Protein AF-A0A1X0D0Y8-F1 (afdb_monomer_lite)

pLDDT: mean 83.6, std 15.51, range [40.22, 95.69]

Structure (mmCIF, N/CA/C/O backbone):
data_AF-A0A1X0D0Y8-F1
#
_entry.id   AF-A0A1X0D0Y8-F1
#
loop_
_atom_site.group_PDB
_atom_site.id
_atom_site.type_symbol
_atom_site.label_atom_id
_atom_site.label_alt_id
_atom_sit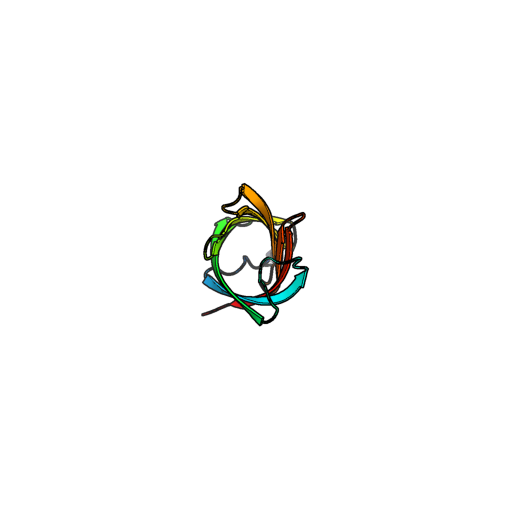e.label_comp_id
_atom_site.label_asym_id
_atom_site.label_entity_id
_atom_site.label_seq_id
_atom_site.pdbx_PDB_ins_code
_atom_site.Cartn_x
_atom_site.Cartn_y
_atom_site.Cartn_z
_atom_site.occupancy
_atom_site.B_iso_or_equiv
_atom_site.auth_seq_id
_atom_site.auth_comp_id
_atom_site.auth_asym_id
_atom_site.auth_atom_id
_atom_site.pdbx_PDB_model_num
ATOM 1 N N . MET A 1 1 ? -49.782 9.823 15.869 1.00 48.25 1 MET A N 1
ATOM 2 C CA . MET A 1 1 ? -48.860 8.678 15.720 1.00 48.25 1 MET A CA 1
ATOM 3 C C . MET A 1 1 ? -48.454 8.599 14.261 1.00 48.25 1 MET A C 1
ATOM 5 O O . MET A 1 1 ? -49.356 8.616 13.436 1.00 48.25 1 MET A O 1
ATOM 9 N N . SER A 1 2 ? -47.145 8.623 13.983 1.00 47.97 2 SER A N 1
ATOM 10 C CA . SER A 1 2 ? -46.434 7.867 12.931 1.00 47.97 2 SER A CA 1
ATOM 11 C C . SER A 1 2 ? -45.132 8.582 12.563 1.00 47.97 2 SER A C 1
ATOM 13 O O . SER A 1 2 ? -45.130 9.728 12.126 1.00 47.97 2 SER A O 1
ATOM 15 N N . VAL A 1 3 ? -44.030 7.886 12.833 1.00 56.84 3 VAL A N 1
ATOM 16 C CA . VAL A 1 3 ? -42.632 8.290 12.658 1.00 56.84 3 VAL A CA 1
ATOM 17 C C . VAL A 1 3 ? -42.160 7.789 11.294 1.00 56.84 3 VAL A C 1
ATOM 19 O O . VAL A 1 3 ? -42.438 6.645 10.946 1.00 56.84 3 VAL A O 1
ATOM 22 N N . ALA A 1 4 ? -41.400 8.598 10.558 1.00 47.00 4 ALA A N 1
ATOM 23 C CA . ALA A 1 4 ? -40.540 8.121 9.478 1.00 47.00 4 ALA A CA 1
ATOM 24 C C . ALA A 1 4 ? -39.115 8.604 9.766 1.00 47.00 4 ALA A C 1
ATOM 26 O O . ALA A 1 4 ? -38.672 9.642 9.283 1.00 47.00 4 ALA A O 1
ATOM 27 N N . ALA A 1 5 ? -38.419 7.871 10.635 1.00 51.59 5 ALA A N 1
ATOM 28 C CA . ALA A 1 5 ? -36.981 7.998 10.785 1.00 51.59 5 ALA A CA 1
ATOM 29 C C . ALA A 1 5 ? -36.363 7.354 9.543 1.00 51.59 5 ALA A C 1
ATOM 31 O O . ALA A 1 5 ? -36.329 6.131 9.419 1.00 51.59 5 ALA A O 1
ATOM 32 N N . ILE A 1 6 ? -35.940 8.183 8.591 1.00 51.75 6 ILE A N 1
ATOM 33 C CA . ILE A 1 6 ? -35.146 7.737 7.450 1.00 51.75 6 ILE A CA 1
ATOM 34 C C . ILE A 1 6 ? -33.761 7.437 8.018 1.00 51.75 6 ILE A C 1
ATOM 36 O O . ILE A 1 6 ? -32.896 8.306 8.109 1.00 51.75 6 ILE 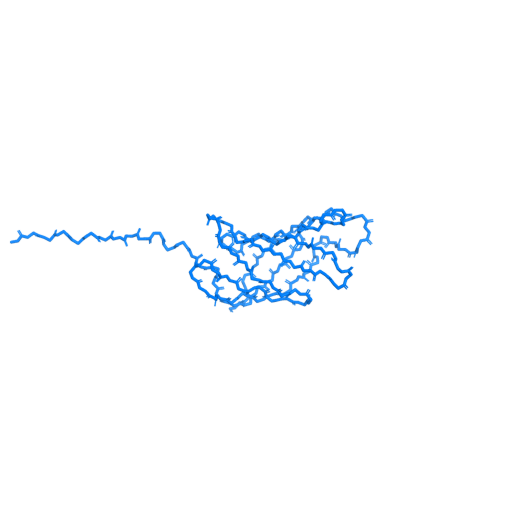A O 1
ATOM 40 N N . GLY A 1 7 ? -33.596 6.211 8.509 1.00 41.84 7 GLY A N 1
ATOM 41 C CA . GLY A 1 7 ? -32.296 5.664 8.836 1.00 41.84 7 GLY A CA 1
ATOM 42 C C . GLY A 1 7 ? -31.503 5.573 7.545 1.00 41.84 7 GLY A C 1
ATOM 43 O O . GLY A 1 7 ? -31.639 4.606 6.799 1.00 41.84 7 GLY A O 1
ATOM 44 N N . PHE A 1 8 ? -30.675 6.579 7.274 1.00 45.09 8 PHE A N 1
ATOM 45 C CA . PHE A 1 8 ? -29.525 6.392 6.411 1.00 45.09 8 PHE A CA 1
ATOM 46 C C . PHE A 1 8 ? -28.617 5.401 7.136 1.00 45.09 8 PHE A C 1
ATOM 48 O O . PHE A 1 8 ? -27.745 5.778 7.914 1.00 45.09 8 PHE A O 1
ATOM 55 N N . ALA A 1 9 ? -28.832 4.111 6.881 1.00 47.12 9 ALA A N 1
ATOM 56 C CA . ALA A 1 9 ? -27.747 3.153 6.889 1.00 47.12 9 ALA A CA 1
ATOM 57 C C . ALA A 1 9 ? -26.815 3.576 5.748 1.00 47.12 9 ALA A C 1
ATOM 59 O O . ALA A 1 9 ? -26.827 2.997 4.665 1.00 47.12 9 ALA A O 1
ATOM 60 N N . GLY A 1 10 ? -26.062 4.660 5.967 1.00 43.53 10 GLY A N 1
ATOM 61 C CA . GLY A 1 10 ? -24.833 4.863 5.236 1.00 43.53 10 GLY A CA 1
ATOM 62 C C . GLY A 1 10 ? -24.074 3.574 5.458 1.00 43.53 10 GLY A C 1
ATOM 63 O O . GLY A 1 10 ? -23.806 3.210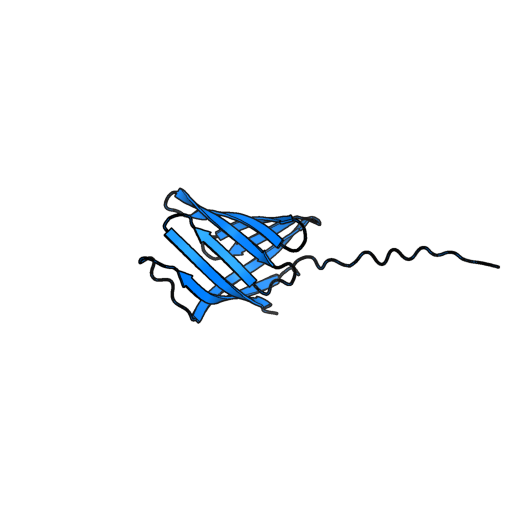 6.604 1.00 43.53 10 GLY A O 1
ATOM 64 N N . THR A 1 11 ? -23.848 2.823 4.386 1.00 40.22 11 THR A N 1
ATOM 65 C CA . THR A 1 11 ? -22.819 1.797 4.375 1.00 40.22 11 THR A CA 1
ATOM 66 C C . THR A 1 11 ? -21.626 2.456 5.040 1.00 40.22 11 THR A C 1
ATOM 68 O O . THR A 1 11 ? -21.101 3.430 4.503 1.00 40.22 11 THR A O 1
ATOM 71 N N . ALA A 1 12 ? -21.293 2.045 6.263 1.00 46.47 12 ALA A N 1
ATOM 72 C CA . ALA A 1 12 ? -20.063 2.461 6.900 1.00 46.47 12 ALA A CA 1
ATOM 73 C C . ALA A 1 12 ? -18.995 1.801 6.042 1.00 46.47 12 ALA A C 1
ATOM 75 O O . ALA A 1 12 ? -18.636 0.644 6.259 1.00 46.47 12 ALA A O 1
ATOM 76 N N . VAL A 1 13 ? -18.640 2.468 4.945 1.00 48.66 13 VAL A N 1
ATOM 77 C CA . VAL A 1 13 ? -17.658 1.980 4.002 1.00 48.66 13 VAL A CA 1
ATOM 78 C C . VAL A 1 13 ? -16.361 2.198 4.743 1.00 48.66 13 VAL A C 1
ATOM 80 O O . VAL A 1 13 ? -15.820 3.298 4.727 1.00 48.66 13 VAL A O 1
ATOM 83 N N . ALA A 1 14 ? -16.007 1.182 5.531 1.00 54.03 14 ALA A N 1
ATOM 84 C CA . ALA A 1 14 ? -15.047 1.276 6.611 1.00 54.03 14 ALA A CA 1
ATOM 85 C C . ALA A 1 14 ? -13.809 2.005 6.104 1.00 54.03 14 ALA A C 1
ATOM 87 O O . ALA A 1 14 ? -13.156 1.517 5.182 1.00 54.03 14 ALA A O 1
ATOM 88 N N . ASP A 1 15 ? -13.543 3.187 6.664 1.00 59.38 15 ASP A N 1
ATOM 89 C CA . ASP A 1 15 ? -12.227 3.793 6.569 1.00 59.38 15 ASP A CA 1
ATOM 90 C C . ASP A 1 15 ? -11.205 2.708 6.922 1.00 59.38 15 ASP A C 1
ATOM 92 O O . ASP A 1 15 ? -11.444 1.940 7.868 1.00 59.38 15 ASP A O 1
ATOM 96 N N . PRO A 1 16 ? -10.081 2.598 6.197 1.00 63.25 16 PRO A N 1
ATOM 97 C CA . PRO A 1 16 ? -9.028 1.685 6.575 1.00 63.25 16 PRO A CA 1
ATOM 98 C C . PRO A 1 16 ? -8.638 2.069 7.992 1.00 63.25 16 PRO A C 1
ATOM 100 O O . PRO A 1 16 ? -8.179 3.182 8.253 1.00 63.25 16 PRO A O 1
ATOM 103 N N . ALA A 1 17 ? -8.935 1.170 8.929 1.00 70.44 17 ALA A N 1
ATOM 104 C CA . ALA A 1 17 ? -8.918 1.522 10.333 1.00 70.44 17 ALA A CA 1
ATOM 105 C C . ALA A 1 17 ? -7.516 2.008 10.696 1.00 70.44 17 ALA A C 1
ATOM 107 O O . ALA A 1 17 ? -6.545 1.288 10.458 1.00 70.44 17 ALA A O 1
ATOM 108 N N . ASN A 1 18 ? -7.407 3.196 11.287 1.00 87.19 18 ASN A N 1
ATOM 109 C CA . ASN A 1 18 ? -6.120 3.722 11.731 1.00 87.19 18 ASN A CA 1
ATOM 110 C C . ASN A 1 18 ? -5.361 2.670 12.553 1.00 87.19 18 ASN A C 1
ATOM 112 O O . ASN A 1 18 ? -5.965 1.919 13.338 1.00 87.19 18 ASN A O 1
ATOM 116 N N . GLY A 1 19 ? -4.046 2.606 12.360 1.00 91.00 19 GLY A N 1
ATOM 117 C CA . GLY A 1 19 ? -3.179 1.716 13.124 1.00 91.00 19 GLY A CA 1
ATOM 118 C C . GLY A 1 19 ? -2.047 1.092 12.320 1.00 91.00 19 GLY A C 1
ATOM 119 O O . GLY A 1 19 ? -1.772 1.466 11.179 1.00 91.00 19 GLY A O 1
ATOM 120 N N . ALA A 1 20 ? -1.375 0.141 12.964 1.00 94.12 20 ALA A N 1
ATOM 121 C CA . ALA A 1 20 ? -0.280 -0.610 12.378 1.00 94.12 20 ALA A CA 1
ATOM 122 C C . ALA A 1 20 ? -0.806 -1.778 11.542 1.00 94.12 20 ALA A C 1
ATOM 124 O O . ALA A 1 20 ? -1.777 -2.446 11.899 1.00 94.12 20 ALA A O 1
ATOM 125 N N . TYR A 1 21 ? -0.110 -2.065 10.454 1.00 94.56 21 TYR A N 1
ATOM 126 C CA . TYR A 1 21 ? -0.385 -3.164 9.549 1.00 94.56 21 TYR A CA 1
ATOM 127 C C . TYR A 1 21 ? 0.911 -3.876 9.185 1.00 94.56 21 TYR A C 1
ATOM 129 O O . TYR A 1 21 ? 2.007 -3.307 9.193 1.00 94.56 21 TYR A O 1
ATOM 137 N N . ARG A 1 22 ? 0.769 -5.153 8.845 1.00 95.50 22 ARG A N 1
ATOM 138 C CA . ARG A 1 22 ? 1.832 -5.977 8.288 1.00 95.50 22 ARG A CA 1
ATOM 139 C C . ARG A 1 22 ? 1.376 -6.517 6.942 1.00 95.50 22 ARG A C 1
ATOM 141 O O . ARG A 1 22 ? 0.392 -7.248 6.879 1.00 95.50 22 ARG A O 1
ATOM 148 N N . GLY A 1 23 ? 2.098 -6.160 5.889 1.00 94.44 23 GLY A N 1
ATOM 149 C CA . GLY A 1 23 ? 2.012 -6.770 4.568 1.00 94.44 23 GLY A CA 1
ATOM 150 C C . GLY A 1 23 ? 3.000 -7.928 4.448 1.00 94.44 23 GLY A C 1
ATOM 151 O O . GLY A 1 23 ? 4.141 -7.807 4.886 1.00 94.44 23 GLY A O 1
ATOM 152 N N . THR A 1 24 ? 2.588 -9.037 3.849 1.00 95.19 24 THR A N 1
ATOM 153 C CA . THR A 1 24 ? 3.454 -10.163 3.476 1.00 95.19 24 THR A CA 1
ATOM 154 C C . THR A 1 24 ? 3.352 -10.362 1.976 1.00 95.19 24 THR A C 1
ATOM 156 O O . THR A 1 24 ? 2.244 -10.561 1.481 1.00 95.19 24 THR A O 1
ATOM 159 N N . VAL A 1 25 ? 4.479 -10.314 1.261 1.00 94.75 25 VAL A N 1
ATOM 160 C CA . VAL A 1 25 ? 4.519 -10.533 -0.192 1.00 94.75 25 VAL A CA 1
ATOM 161 C C . VAL A 1 25 ? 3.963 -11.921 -0.492 1.00 94.75 25 VAL A C 1
ATOM 163 O O . VAL A 1 25 ? 4.515 -12.920 -0.032 1.00 94.75 25 VAL A O 1
ATOM 166 N N . THR A 1 26 ? 2.869 -11.987 -1.238 1.00 94.81 26 THR A N 1
ATOM 167 C CA . THR A 1 26 ? 2.258 -13.242 -1.696 1.00 94.81 26 THR A CA 1
ATOM 168 C C . THR A 1 26 ? 2.631 -13.561 -3.130 1.00 94.81 26 THR A C 1
ATOM 170 O O . THR A 1 26 ? 2.715 -14.730 -3.483 1.00 94.81 26 THR A O 1
ATOM 173 N N . ASP A 1 27 ? 2.864 -12.527 -3.932 1.00 93.00 27 ASP A N 1
ATOM 174 C CA . ASP A 1 27 ? 3.277 -12.645 -5.322 1.00 93.00 27 ASP A CA 1
ATOM 175 C C . ASP A 1 27 ? 4.143 -11.441 -5.693 1.00 93.00 27 ASP A C 1
ATOM 177 O O . ASP A 1 27 ? 3.939 -10.337 -5.176 1.00 93.00 27 ASP A O 1
ATOM 181 N N . VAL A 1 28 ? 5.142 -11.663 -6.540 1.00 90.81 28 VAL A N 1
ATOM 182 C CA . VAL A 1 28 ? 6.017 -10.600 -7.020 1.00 90.81 28 VAL A CA 1
ATOM 183 C C . VAL A 1 28 ? 6.549 -10.939 -8.404 1.00 90.81 28 VAL A C 1
ATOM 185 O O . VAL A 1 28 ? 7.124 -12.002 -8.630 1.00 90.81 28 VAL A O 1
ATOM 188 N N . THR A 1 29 ? 6.401 -9.993 -9.323 1.00 89.06 29 THR A N 1
ATOM 189 C CA . THR A 1 29 ? 7.139 -9.970 -10.581 1.00 89.06 29 THR A CA 1
ATOM 190 C C . THR A 1 29 ? 8.315 -9.026 -10.396 1.00 89.06 29 THR A C 1
ATOM 192 O O . THR A 1 29 ? 8.138 -7.810 -10.421 1.00 89.06 29 THR A O 1
ATOM 195 N N . ASP A 1 30 ? 9.496 -9.593 -10.159 1.00 75.88 30 ASP A N 1
ATOM 196 C CA . ASP A 1 30 ? 10.726 -8.847 -9.901 1.00 75.88 30 ASP A CA 1
ATOM 197 C C . ASP A 1 30 ? 11.862 -9.313 -10.840 1.00 75.88 30 ASP A C 1
ATOM 199 O O . ASP A 1 30 ? 12.334 -10.446 -10.715 1.00 75.88 30 ASP A O 1
ATOM 203 N N . PRO A 1 31 ? 12.334 -8.471 -11.776 1.00 62.31 31 PRO A N 1
ATOM 204 C CA . PRO A 1 31 ? 13.480 -8.736 -12.632 1.00 62.31 31 PRO A CA 1
ATOM 205 C C . PRO A 1 31 ? 14.844 -8.509 -11.943 1.00 62.31 31 PRO A C 1
ATOM 207 O O . PRO A 1 31 ? 15.855 -8.488 -12.644 1.00 62.31 31 PRO A O 1
ATOM 210 N N . GLY A 1 32 ? 14.928 -8.358 -10.611 1.00 63.59 32 GLY A N 1
ATOM 211 C CA . GLY A 1 32 ? 16.214 -8.387 -9.887 1.00 63.59 32 GLY A CA 1
ATOM 212 C C . GLY A 1 32 ? 16.386 -7.430 -8.698 1.00 63.59 32 GLY A C 1
ATOM 213 O O . GLY A 1 32 ? 17.519 -7.175 -8.295 1.00 63.59 32 GLY A O 1
ATOM 214 N N . HIS A 1 33 ? 15.311 -6.897 -8.127 1.00 68.69 33 HIS A N 1
ATOM 215 C CA . HIS A 1 33 ? 15.289 -5.973 -6.990 1.00 68.69 33 HIS A CA 1
ATOM 216 C C . HIS A 1 33 ? 15.339 -6.659 -5.612 1.00 68.69 33 HIS A C 1
ATOM 218 O O . HIS A 1 33 ? 15.423 -5.979 -4.587 1.00 68.69 33 HIS A O 1
ATOM 224 N N . GLY A 1 34 ? 15.361 -7.994 -5.565 1.00 72.00 34 GLY A N 1
ATOM 225 C CA . GLY A 1 34 ? 15.581 -8.774 -4.346 1.00 72.00 34 GLY A CA 1
ATOM 226 C C . GLY A 1 34 ? 14.345 -8.904 -3.455 1.00 72.00 34 GLY A C 1
ATOM 227 O O . GLY A 1 34 ? 14.470 -9.309 -2.296 1.00 72.00 34 GLY A O 1
ATOM 228 N N . LEU A 1 35 ? 13.156 -8.583 -3.973 1.00 82.69 35 LEU A N 1
ATOM 229 C CA . LEU A 1 35 ? 11.905 -8.809 -3.263 1.00 82.69 35 LEU A CA 1
ATOM 230 C C . LEU A 1 35 ? 11.447 -10.251 -3.506 1.00 82.69 35 LEU A C 1
ATOM 232 O O . LEU A 1 35 ? 11.343 -10.704 -4.640 1.00 82.69 35 LEU A O 1
ATOM 236 N N . THR A 1 36 ? 11.173 -10.992 -2.434 1.00 87.56 36 THR A N 1
ATOM 237 C CA . THR A 1 36 ? 10.769 -12.404 -2.525 1.00 87.56 36 THR A CA 1
ATOM 238 C C . THR A 1 36 ? 9.467 -12.657 -1.779 1.00 87.56 36 THR A C 1
ATOM 240 O O . THR A 1 36 ? 9.147 -11.964 -0.806 1.00 87.56 36 THR A O 1
ATOM 243 N N . VAL A 1 37 ? 8.717 -13.668 -2.221 1.00 90.88 37 VAL A N 1
ATOM 244 C CA . VAL A 1 37 ? 7.504 -14.136 -1.536 1.00 90.88 37 VAL A CA 1
ATOM 245 C C . VAL A 1 37 ? 7.826 -14.480 -0.078 1.00 90.88 37 VAL A C 1
ATOM 247 O O . VAL A 1 37 ? 8.848 -15.091 0.224 1.00 90.88 37 VAL A O 1
ATOM 250 N N . GLY 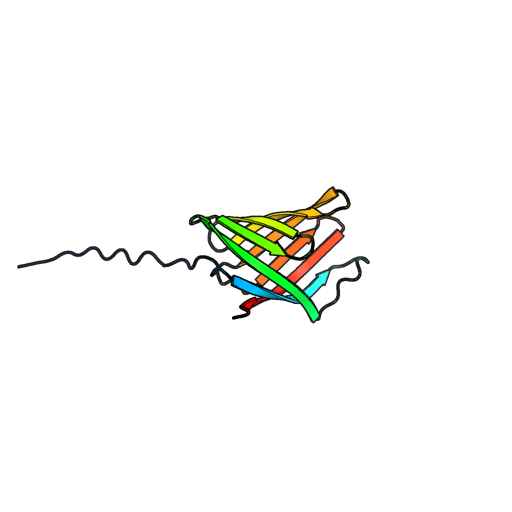A 1 38 ? 6.955 -14.056 0.837 1.00 90.31 38 GLY A N 1
ATOM 251 C CA . GLY A 1 38 ? 7.141 -14.180 2.283 1.00 90.31 38 GLY A CA 1
ATOM 252 C C . GLY A 1 38 ? 7.849 -12.991 2.939 1.00 90.31 38 GLY A C 1
ATOM 253 O O . GLY A 1 38 ? 7.804 -12.873 4.165 1.00 90.31 38 GLY A O 1
ATOM 254 N N . THR A 1 39 ? 8.444 -12.077 2.164 1.00 90.81 39 THR A N 1
ATOM 255 C CA . THR A 1 39 ? 9.012 -10.833 2.708 1.00 90.81 39 THR A CA 1
ATOM 256 C C . THR A 1 39 ? 7.923 -10.013 3.392 1.00 90.81 39 THR A C 1
ATOM 258 O O . THR A 1 39 ? 6.818 -9.864 2.869 1.00 90.81 39 THR A O 1
ATOM 261 N N . GLN A 1 40 ? 8.236 -9.466 4.566 1.00 92.06 40 GLN A N 1
ATOM 262 C CA . GLN A 1 40 ? 7.294 -8.683 5.357 1.00 92.06 40 GLN A CA 1
ATOM 263 C C . GLN A 1 40 ? 7.606 -7.190 5.283 1.00 92.06 40 GLN A C 1
ATOM 265 O O . GLN A 1 40 ? 8.758 -6.773 5.391 1.00 92.06 40 GLN A O 1
ATOM 270 N N . LEU A 1 41 ? 6.552 -6.391 5.161 1.00 91.25 41 LEU A N 1
ATOM 271 C CA . LEU A 1 41 ? 6.572 -4.939 5.225 1.00 91.25 41 LEU A CA 1
ATOM 272 C C . LEU A 1 41 ? 5.654 -4.488 6.360 1.00 91.25 41 LEU A C 1
ATOM 274 O O . LEU A 1 41 ? 4.465 -4.795 6.362 1.00 91.25 41 LEU A O 1
ATOM 278 N N . SER A 1 42 ? 6.189 -3.732 7.312 1.00 94.50 42 SER A N 1
ATOM 279 C CA . SER A 1 42 ? 5.376 -3.061 8.331 1.00 94.50 42 SER A CA 1
ATOM 280 C C . SER A 1 42 ? 5.064 -1.639 7.884 1.00 94.50 42 SER A C 1
ATOM 282 O O . SER A 1 42 ? 5.966 -0.923 7.445 1.00 94.50 42 SER A O 1
ATOM 284 N N . PHE A 1 43 ? 3.809 -1.224 8.027 1.00 94.38 43 PHE A N 1
ATOM 285 C CA . PHE A 1 43 ? 3.361 0.126 7.698 1.00 94.38 43 PHE A CA 1
ATOM 286 C C . PHE A 1 43 ? 2.252 0.587 8.643 1.00 94.38 43 PHE A C 1
ATOM 288 O O . PHE A 1 43 ? 1.642 -0.214 9.347 1.00 94.38 43 PHE A O 1
ATOM 295 N N . PHE A 1 44 ? 2.005 1.887 8.668 1.00 94.56 44 PHE A N 1
ATOM 296 C CA . PHE A 1 44 ? 0.943 2.518 9.436 1.00 94.56 44 PHE A CA 1
ATOM 297 C C . PHE A 1 44 ? -0.012 3.232 8.494 1.00 94.56 44 PHE A C 1
ATOM 299 O O . PHE A 1 44 ? 0.428 3.858 7.531 1.00 94.56 44 PHE A O 1
ATOM 306 N N . LEU A 1 45 ? -1.303 3.139 8.799 1.00 93.38 45 LEU A N 1
ATOM 307 C CA . LEU A 1 45 ? -2.345 3.925 8.152 1.00 93.38 45 LEU A CA 1
ATOM 308 C C . LEU A 1 45 ? -2.887 4.941 9.148 1.00 93.38 45 LEU A C 1
ATOM 310 O O . LEU A 1 45 ? -3.209 4.594 10.291 1.00 93.38 45 LEU A O 1
ATOM 314 N N . ASN A 1 46 ? -2.984 6.187 8.704 1.00 91.88 46 ASN A N 1
ATOM 315 C CA . ASN A 1 46 ? -3.566 7.274 9.470 1.00 91.88 46 ASN A CA 1
ATOM 316 C C . ASN A 1 46 ? -4.515 8.087 8.588 1.00 91.88 46 ASN A C 1
ATOM 318 O O . ASN A 1 46 ? -4.088 8.700 7.615 1.00 91.88 46 ASN A O 1
ATOM 322 N N . SER A 1 47 ? -5.795 8.110 8.937 1.00 89.75 47 SER A N 1
ATOM 323 C CA . SER A 1 47 ? -6.813 8.873 8.224 1.00 89.75 47 SER A CA 1
ATOM 324 C C . SER A 1 47 ? -6.471 10.366 8.222 1.00 89.75 47 SER A C 1
ATOM 326 O O . SER A 1 47 ? -6.148 10.956 9.255 1.00 89.75 47 SER A O 1
ATOM 328 N N . CYS A 1 48 ? -6.557 10.967 7.037 1.00 88.75 48 CYS A N 1
ATOM 329 C CA . CYS A 1 48 ? -6.450 12.405 6.788 1.00 88.75 48 CYS A CA 1
ATOM 330 C C . CYS A 1 48 ? -7.797 13.019 6.362 1.00 88.75 48 CYS A C 1
ATOM 332 O O . CYS A 1 48 ? -7.876 14.219 6.111 1.00 88.75 48 CYS A O 1
ATOM 334 N N . GLY A 1 49 ? -8.859 12.211 6.290 1.00 87.12 49 GLY A N 1
ATOM 335 C CA . GLY A 1 49 ? -10.202 12.600 5.872 1.00 87.12 49 GLY A CA 1
ATOM 336 C C . GLY A 1 49 ? -11.053 11.376 5.501 1.00 87.12 49 GLY A C 1
ATOM 337 O O . GLY A 1 49 ? -10.552 10.256 5.568 1.00 87.12 49 GLY A O 1
ATOM 338 N N . PRO A 1 50 ? -12.316 11.575 5.083 1.00 83.94 50 PRO A N 1
ATOM 339 C CA . PRO A 1 50 ? -13.236 10.479 4.732 1.00 83.94 50 PRO A CA 1
ATOM 340 C C . PRO A 1 50 ? -12.817 9.695 3.476 1.00 83.94 50 PRO A C 1
ATOM 342 O O . PRO A 1 50 ? -13.152 8.525 3.322 1.00 83.94 50 PRO A O 1
ATOM 345 N N . ASP A 1 51 ? -12.063 10.341 2.585 1.00 89.31 51 ASP A N 1
ATOM 346 C CA . ASP A 1 51 ? -11.562 9.757 1.337 1.00 89.31 51 ASP A CA 1
ATOM 347 C C . ASP A 1 51 ? -10.028 9.828 1.254 1.00 89.31 51 ASP A C 1
ATOM 349 O O . ASP A 1 51 ? -9.452 9.689 0.178 1.00 89.31 51 ASP A O 1
ATOM 353 N N . CYS A 1 52 ? -9.353 10.046 2.392 1.00 90.44 52 CYS A N 1
ATOM 354 C CA . CYS A 1 52 ? -7.896 10.165 2.481 1.00 90.44 52 CYS A CA 1
ATOM 355 C C . CYS A 1 52 ? -7.331 9.319 3.632 1.00 90.44 52 CYS A C 1
ATOM 357 O O . CYS A 1 52 ? -7.717 9.493 4.791 1.00 90.44 52 CYS A O 1
ATOM 359 N N . THR A 1 53 ? -6.352 8.461 3.338 1.00 93.19 53 THR A N 1
ATOM 360 C CA . THR A 1 53 ? -5.515 7.820 4.361 1.00 93.19 53 THR A CA 1
ATOM 361 C C . THR A 1 53 ? -4.044 7.961 4.018 1.00 93.19 53 THR A C 1
ATOM 363 O O . THR A 1 53 ? -3.630 7.741 2.885 1.00 93.19 53 THR A O 1
ATOM 366 N N . LYS A 1 54 ? -3.235 8.324 5.004 1.00 93.69 54 LYS A N 1
ATOM 367 C CA . LYS A 1 54 ? -1.793 8.428 4.865 1.00 93.69 54 LYS A CA 1
ATOM 368 C C . LYS A 1 54 ? -1.152 7.094 5.219 1.00 93.69 54 LYS A C 1
ATOM 370 O O . LYS A 1 54 ? -1.344 6.585 6.324 1.00 93.69 54 LYS A O 1
ATOM 375 N N . MET A 1 55 ? -0.389 6.539 4.284 1.00 94.00 55 MET A N 1
ATOM 376 C CA . MET A 1 55 ? 0.386 5.321 4.458 1.00 94.00 55 MET A CA 1
ATOM 377 C C . MET A 1 55 ? 1.853 5.663 4.689 1.00 94.00 55 MET A C 1
ATOM 379 O O . MET A 1 55 ? 2.519 6.217 3.817 1.00 94.00 55 MET A O 1
ATOM 383 N N . THR A 1 56 ? 2.371 5.246 5.840 1.00 93.81 56 THR A N 1
ATOM 384 C CA . THR A 1 56 ? 3.779 5.427 6.192 1.00 93.81 56 THR A CA 1
ATOM 385 C C . THR A 1 56 ? 4.430 4.073 6.455 1.00 93.81 56 THR A C 1
ATOM 387 O O . THR A 1 56 ? 4.006 3.316 7.327 1.00 93.81 56 THR A O 1
ATOM 390 N N . ALA A 1 57 ? 5.485 3.761 5.711 1.00 91.00 57 ALA A N 1
ATOM 391 C CA . ALA A 1 57 ? 6.323 2.581 5.888 1.00 91.00 57 ALA A CA 1
ATOM 392 C C . ALA A 1 57 ? 7.805 2.975 5.810 1.00 91.00 57 ALA A C 1
ATOM 394 O O . ALA A 1 57 ? 8.159 4.133 5.586 1.00 91.00 57 ALA A O 1
ATOM 395 N N . LYS A 1 58 ? 8.708 2.003 5.965 1.00 84.75 58 LYS A N 1
ATOM 396 C CA . LYS A 1 58 ? 10.136 2.249 5.736 1.00 84.75 58 LYS A CA 1
ATOM 397 C C . LYS A 1 58 ? 10.351 2.653 4.268 1.00 84.75 58 LYS A C 1
ATOM 399 O O . LYS A 1 58 ? 10.223 1.810 3.388 1.00 84.75 58 LYS A O 1
ATOM 404 N N . ASN A 1 59 ? 10.707 3.919 4.033 1.00 83.19 59 ASN A N 1
ATOM 405 C CA . ASN A 1 59 ? 10.907 4.541 2.710 1.00 83.19 59 ASN A CA 1
ATOM 406 C C . ASN A 1 59 ? 9.639 4.706 1.852 1.00 83.19 59 ASN A C 1
ATOM 408 O O . ASN A 1 59 ? 9.742 4.869 0.637 1.00 83.19 59 ASN A O 1
ATOM 412 N N . ILE A 1 60 ? 8.458 4.660 2.469 1.00 87.50 60 ILE A N 1
ATOM 413 C CA . ILE A 1 60 ? 7.191 4.960 1.800 1.00 87.50 60 ILE A CA 1
ATOM 414 C C . ILE A 1 60 ? 6.476 5.996 2.653 1.00 87.50 60 ILE A C 1
ATOM 416 O O . ILE A 1 60 ? 6.217 5.738 3.828 1.00 87.50 60 ILE A O 1
ATOM 420 N N . ASP A 1 61 ? 6.157 7.144 2.067 1.00 90.94 61 ASP A N 1
ATOM 421 C CA . ASP A 1 61 ? 5.233 8.102 2.665 1.00 90.94 61 ASP A CA 1
ATOM 422 C C . ASP A 1 61 ? 4.298 8.610 1.571 1.00 90.94 61 ASP A C 1
ATOM 424 O O . ASP A 1 61 ? 4.727 9.312 0.657 1.00 90.94 61 ASP A O 1
ATOM 428 N N . SER A 1 62 ? 3.040 8.175 1.607 1.00 93.00 62 SER A N 1
ATOM 429 C CA . SER A 1 62 ? 2.095 8.420 0.519 1.00 93.00 62 SER A CA 1
ATOM 430 C C . SER A 1 62 ? 0.687 8.635 1.045 1.00 93.00 62 SER A C 1
ATOM 432 O O . SER A 1 62 ? 0.215 7.899 1.912 1.00 93.00 62 SER A O 1
ATOM 434 N N . ASP A 1 63 ? 0.005 9.622 0.477 1.00 94.06 63 ASP A N 1
ATOM 435 C CA . ASP A 1 63 ? -1.414 9.837 0.709 1.00 94.06 63 ASP A CA 1
ATOM 436 C C . ASP A 1 63 ? -2.204 8.990 -0.292 1.00 94.06 63 ASP A C 1
ATOM 438 O O . ASP A 1 63 ? -2.096 9.156 -1.509 1.00 94.06 63 ASP A O 1
ATOM 442 N N . LEU A 1 64 ? -3.006 8.067 0.227 1.00 94.56 64 LEU A N 1
ATOM 443 C CA . LEU A 1 64 ? -3.906 7.236 -0.553 1.00 94.56 64 LEU A CA 1
ATOM 444 C C . LEU A 1 64 ? -5.285 7.890 -0.576 1.00 94.56 64 LEU A C 1
ATOM 446 O O . LEU A 1 64 ? -5.889 8.146 0.469 1.00 94.56 64 LEU A O 1
ATOM 450 N N . GLN A 1 65 ? -5.783 8.139 -1.780 1.00 94.44 65 GLN A N 1
ATOM 451 C CA . GLN A 1 65 ? -7.121 8.656 -2.022 1.00 94.44 65 GLN A CA 1
ATOM 452 C C . GLN A 1 65 ? -8.076 7.510 -2.327 1.00 94.44 65 GLN A C 1
ATOM 454 O O . GLN A 1 65 ? -7.726 6.554 -3.024 1.00 94.44 65 GLN A O 1
ATOM 459 N N . ARG A 1 66 ? -9.299 7.615 -1.824 1.00 91.56 66 ARG A N 1
ATOM 460 C CA . ARG A 1 66 ? -10.334 6.616 -2.045 1.00 91.56 66 ARG A CA 1
ATOM 461 C C . ARG A 1 66 ? -10.989 6.778 -3.415 1.00 91.56 66 ARG A C 1
ATOM 463 O O . ARG A 1 66 ? -11.421 7.864 -3.789 1.00 91.56 66 ARG A O 1
ATOM 470 N N . SER A 1 67 ? -11.145 5.673 -4.134 1.00 89.69 67 SER A N 1
ATOM 471 C CA . SER A 1 67 ? -11.983 5.581 -5.328 1.00 89.69 67 SER A CA 1
ATOM 472 C C . SER A 1 67 ? -12.756 4.262 -5.302 1.00 89.69 67 SER A C 1
ATOM 474 O O . SER A 1 67 ? -12.202 3.188 -5.540 1.00 89.69 67 SER A O 1
ATOM 476 N N . GLY A 1 68 ? -14.040 4.328 -4.936 1.00 87.88 68 GLY A N 1
ATOM 477 C CA . GLY A 1 68 ? -14.861 3.138 -4.702 1.00 87.88 68 GLY A CA 1
ATOM 478 C C . GLY A 1 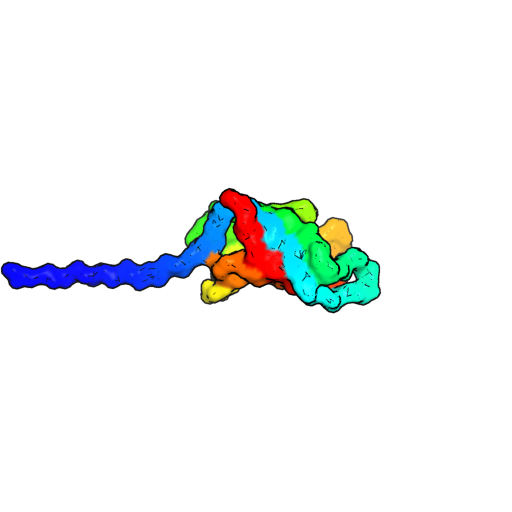68 ? -14.314 2.278 -3.555 1.00 87.88 68 GLY A C 1
ATOM 479 O O . GLY A 1 68 ? -14.227 2.736 -2.411 1.00 87.88 68 GLY A O 1
ATOM 480 N N . ASP A 1 69 ? -13.934 1.041 -3.882 1.00 87.81 69 ASP A N 1
ATOM 481 C CA . ASP A 1 69 ? -13.434 0.029 -2.939 1.00 87.81 69 ASP A CA 1
ATOM 482 C C . ASP A 1 69 ? -11.898 -0.062 -2.878 1.00 87.81 69 ASP A C 1
ATOM 484 O O . ASP A 1 69 ? -11.346 -1.017 -2.321 1.00 87.81 69 ASP A O 1
ATOM 488 N N . VAL A 1 70 ? -11.190 0.917 -3.445 1.00 91.38 70 VAL A N 1
ATOM 489 C CA . VAL A 1 70 ? -9.724 0.947 -3.477 1.00 91.38 70 VAL A CA 1
ATOM 490 C C . VAL A 1 70 ? -9.207 2.291 -2.979 1.00 91.38 70 VAL A C 1
ATOM 492 O O . VAL A 1 70 ? -9.739 3.350 -3.305 1.00 91.38 70 VAL A O 1
ATOM 495 N N . TRP A 1 71 ? -8.136 2.233 -2.200 1.00 94.12 71 TRP A N 1
ATOM 496 C CA . TRP A 1 71 ? -7.326 3.366 -1.780 1.00 94.12 71 TRP A CA 1
ATOM 497 C C . TRP A 1 71 ? -6.070 3.392 -2.636 1.00 94.12 71 TRP A C 1
ATOM 499 O O . TRP A 1 71 ? -5.260 2.471 -2.567 1.00 94.12 71 TRP A O 1
ATOM 509 N N . SER A 1 72 ? -5.909 4.421 -3.457 1.00 95.62 72 SER A N 1
ATOM 510 C CA . SER A 1 72 ? -4.811 4.517 -4.415 1.00 95.62 72 SER A CA 1
ATOM 511 C C . SER A 1 72 ? -3.970 5.761 -4.191 1.00 95.62 72 SER A C 1
ATOM 513 O O . SER A 1 72 ? -4.501 6.836 -3.922 1.00 95.62 72 SER A O 1
ATOM 515 N N . GLY A 1 73 ? -2.664 5.631 -4.366 1.00 95.12 73 GLY A N 1
ATOM 516 C CA . GLY A 1 73 ? -1.726 6.742 -4.321 1.00 95.12 73 GLY A CA 1
ATOM 517 C C . GLY A 1 73 ? -0.448 6.388 -5.059 1.00 95.12 73 GLY A C 1
ATOM 518 O O . GLY A 1 73 ? -0.376 5.384 -5.769 1.00 95.12 73 GLY A O 1
ATOM 519 N N . SER A 1 74 ? 0.575 7.209 -4.889 1.00 94.00 74 SER A N 1
ATOM 520 C CA . SER A 1 74 ? 1.885 6.963 -5.480 1.00 94.00 74 SER A CA 1
ATOM 521 C C . SER A 1 74 ? 2.992 7.343 -4.516 1.00 94.00 74 SER A C 1
ATOM 523 O O . SER A 1 74 ? 2.854 8.295 -3.748 1.00 94.00 74 SER A O 1
ATOM 525 N N . ASN A 1 75 ? 4.104 6.627 -4.584 1.00 91.94 75 ASN A N 1
ATOM 526 C CA . ASN A 1 75 ? 5.318 6.924 -3.844 1.00 91.94 75 ASN A CA 1
ATOM 527 C C . ASN A 1 75 ? 6.480 7.045 -4.824 1.00 91.94 75 ASN A C 1
ATOM 529 O O . ASN A 1 75 ? 6.658 6.182 -5.684 1.00 91.94 75 ASN A O 1
ATOM 533 N N . THR A 1 76 ? 7.282 8.093 -4.678 1.00 87.75 76 THR A N 1
ATOM 534 C CA . THR A 1 76 ? 8.532 8.228 -5.425 1.00 87.75 76 THR A CA 1
ATOM 535 C C . THR A 1 76 ? 9.645 7.560 -4.629 1.00 87.75 76 THR A C 1
ATOM 537 O O . THR A 1 76 ? 9.906 7.915 -3.480 1.00 87.75 76 THR A O 1
ATOM 540 N N . THR A 1 77 ? 10.278 6.554 -5.217 1.00 80.12 77 THR A N 1
ATOM 541 C CA . THR A 1 77 ? 11.414 5.853 -4.624 1.00 80.12 77 THR A CA 1
ATOM 542 C C . THR A 1 77 ? 12.676 6.730 -4.660 1.00 80.12 77 THR A C 1
ATOM 544 O O . THR A 1 77 ? 12.735 7.710 -5.405 1.00 80.12 77 THR A O 1
ATOM 547 N N . PRO A 1 78 ? 13.711 6.431 -3.849 1.00 76.75 78 PRO A N 1
ATOM 548 C CA . PRO A 1 78 ? 14.913 7.273 -3.762 1.00 76.75 78 PRO A CA 1
ATOM 549 C C . PRO A 1 78 ? 15.700 7.439 -5.072 1.00 76.75 78 PRO A C 1
ATOM 551 O O . PRO A 1 78 ? 16.455 8.396 -5.214 1.00 76.75 78 PRO A O 1
ATOM 554 N N . ASP A 1 79 ? 15.541 6.514 -6.016 1.00 79.56 79 ASP A N 1
ATOM 555 C CA . ASP A 1 79 ? 16.098 6.561 -7.375 1.00 79.56 79 ASP A CA 1
ATOM 556 C C . ASP A 1 79 ? 15.288 7.462 -8.333 1.00 79.56 79 ASP A C 1
ATOM 558 O O . ASP A 1 79 ? 15.673 7.630 -9.488 1.00 79.56 79 ASP A O 1
ATOM 562 N N . GLY A 1 80 ? 14.188 8.060 -7.863 1.00 82.56 80 GLY A N 1
ATOM 563 C CA . GLY A 1 80 ? 13.315 8.942 -8.637 1.00 82.56 80 GLY A CA 1
ATOM 564 C C . GLY A 1 80 ? 12.209 8.221 -9.409 1.00 82.56 80 GLY A C 1
ATOM 565 O O . GLY A 1 80 ? 11.403 8.888 -10.059 1.00 82.56 80 GLY A O 1
ATOM 566 N N . SER A 1 81 ? 12.136 6.889 -9.333 1.00 85.75 81 SER A N 1
ATOM 567 C CA . SER A 1 81 ? 11.056 6.116 -9.950 1.00 85.75 81 SER A CA 1
ATOM 568 C C . SER A 1 81 ? 9.741 6.339 -9.192 1.00 85.75 81 SER A C 1
ATOM 570 O O . SER A 1 81 ? 9.724 6.494 -7.974 1.00 85.75 81 SER A O 1
ATOM 572 N N . THR A 1 82 ? 8.610 6.370 -9.896 1.00 92.00 82 THR A N 1
ATOM 573 C CA . THR A 1 82 ? 7.290 6.499 -9.258 1.00 92.00 82 THR A CA 1
ATOM 574 C C . THR A 1 82 ? 6.602 5.149 -9.253 1.00 92.00 82 THR A C 1
ATOM 576 O O . THR A 1 82 ? 6.359 4.581 -10.314 1.00 92.00 82 THR A O 1
ATOM 579 N N . CYS A 1 83 ? 6.244 4.666 -8.068 1.00 91.50 83 CYS A N 1
ATOM 580 C CA . CYS A 1 83 ? 5.441 3.465 -7.901 1.00 91.50 83 CYS A CA 1
ATOM 581 C C . CYS A 1 83 ? 4.011 3.828 -7.494 1.00 91.50 83 CYS A C 1
ATOM 583 O O . CYS A 1 83 ? 3.803 4.665 -6.614 1.00 91.50 83 CYS A O 1
ATOM 585 N N . GLY A 1 84 ? 3.026 3.180 -8.102 1.00 95.12 84 GLY A N 1
ATOM 586 C CA . GLY A 1 84 ? 1.639 3.184 -7.663 1.00 95.12 84 GLY A CA 1
ATOM 587 C C . GLY A 1 84 ? 1.438 2.290 -6.442 1.00 95.12 84 GLY A C 1
ATOM 588 O O . GLY A 1 84 ? 2.015 1.209 -6.329 1.00 95.12 84 GLY A O 1
ATOM 589 N N . LEU A 1 85 ? 0.595 2.747 -5.526 1.00 95.44 85 LEU A N 1
ATOM 590 C CA . LEU A 1 85 ? 0.133 2.014 -4.354 1.00 95.44 85 LEU A CA 1
ATOM 591 C C . LEU A 1 85 ? -1.374 1.826 -4.480 1.00 95.44 85 LEU A C 1
ATOM 593 O O . LEU A 1 85 ? -2.091 2.768 -4.810 1.00 95.44 85 LEU A O 1
ATOM 597 N N . SER A 1 86 ? -1.862 0.617 -4.227 1.00 95.19 86 SER A N 1
ATOM 598 C CA . SER A 1 86 ? -3.295 0.314 -4.210 1.00 95.19 86 SER A CA 1
ATOM 599 C C . SER A 1 86 ? -3.624 -0.623 -3.058 1.00 95.19 86 SER A C 1
ATOM 601 O O . SER A 1 86 ? -3.136 -1.749 -3.016 1.00 95.19 86 SER A O 1
ATOM 603 N N . LEU A 1 87 ? -4.447 -0.167 -2.123 1.00 94.50 87 LEU A N 1
ATOM 604 C CA . LEU A 1 87 ? -4.896 -0.910 -0.952 1.00 94.50 87 LEU A CA 1
ATOM 605 C C . LEU A 1 87 ? -6.402 -1.173 -1.068 1.00 94.50 87 LEU A C 1
ATOM 607 O O . LEU A 1 87 ? -7.177 -0.254 -1.328 1.00 94.50 87 LEU A O 1
ATOM 611 N N . SER A 1 88 ? -6.834 -2.418 -0.870 1.00 92.19 88 SER A N 1
ATOM 612 C CA . SER A 1 88 ? -8.264 -2.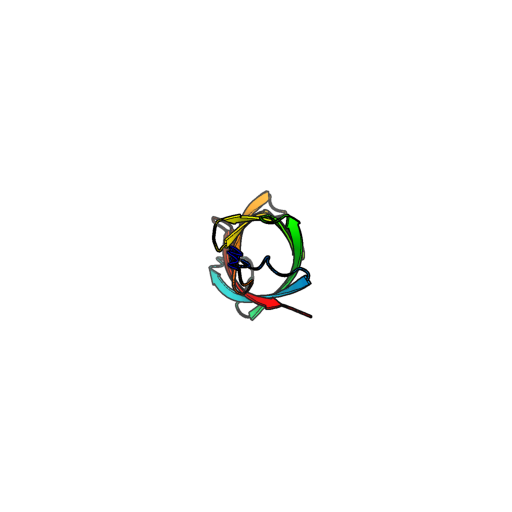747 -0.829 1.00 92.19 88 SER A CA 1
ATOM 613 C C . SER A 1 88 ? -8.953 -2.066 0.352 1.00 92.19 88 SER A C 1
ATOM 615 O O . SER A 1 88 ? -8.334 -1.818 1.386 1.00 92.19 88 SER A O 1
ATOM 617 N N . ASN A 1 89 ? -10.252 -1.787 0.235 1.00 86.56 89 ASN A N 1
ATOM 618 C CA . ASN A 1 89 ? -10.982 -1.083 1.288 1.00 86.56 89 ASN A CA 1
ATOM 619 C C . ASN A 1 89 ? -10.997 -1.809 2.644 1.00 86.56 89 ASN A C 1
ATOM 621 O O . ASN A 1 89 ? -11.030 -1.178 3.694 1.00 86.56 89 ASN A O 1
ATOM 625 N N . ASP A 1 90 ? -10.950 -3.137 2.638 1.00 84.75 90 ASP A N 1
ATOM 626 C CA . ASP A 1 90 ? -10.851 -3.950 3.851 1.00 84.75 90 ASP A CA 1
ATOM 627 C C . ASP A 1 90 ? -9.412 -4.090 4.382 1.00 84.75 90 ASP A C 1
ATOM 629 O O . ASP A 1 90 ? -9.175 -4.839 5.332 1.00 84.75 90 ASP A O 1
ATOM 633 N N . ALA A 1 91 ? -8.458 -3.379 3.771 1.00 85.31 91 ALA A N 1
ATOM 634 C CA . ALA A 1 91 ? -7.035 -3.395 4.080 1.00 85.31 91 ALA A CA 1
ATOM 635 C C . ALA A 1 91 ? -6.451 -4.818 4.151 1.00 85.31 91 ALA A C 1
ATOM 637 O O . ALA A 1 91 ? -5.628 -5.116 5.017 1.00 85.31 91 ALA A O 1
ATOM 638 N N . ARG A 1 92 ? -6.886 -5.709 3.248 1.00 90.50 92 ARG A N 1
ATOM 639 C CA . ARG A 1 92 ? -6.385 -7.092 3.140 1.00 90.50 92 ARG A CA 1
ATOM 640 C C . ARG A 1 92 ? -5.395 -7.302 2.016 1.00 90.50 92 ARG A C 1
ATOM 642 O O . ARG A 1 92 ? -4.594 -8.231 2.095 1.00 90.50 92 ARG A O 1
ATOM 649 N N . THR A 1 93 ? -5.440 -6.476 0.981 1.00 94.06 93 THR A N 1
ATOM 650 C CA . THR A 1 93 ? -4.522 -6.582 -0.149 1.00 94.06 93 THR A CA 1
ATOM 651 C C . THR A 1 93 ? -3.907 -5.232 -0.433 1.00 94.06 93 THR A C 1
ATOM 653 O O . THR A 1 93 ? -4.630 -4.261 -0.642 1.00 94.06 93 THR A O 1
ATOM 656 N N . LEU A 1 94 ? -2.582 -5.186 -0.464 1.00 94.62 94 LEU A N 1
ATOM 657 C CA . LEU A 1 94 ? -1.817 -4.042 -0.938 1.00 94.62 94 LEU A CA 1
ATOM 658 C C . LEU A 1 94 ? -1.092 -4.463 -2.214 1.00 94.62 94 LEU A C 1
ATOM 660 O O . LEU A 1 94 ? -0.512 -5.543 -2.268 1.00 94.62 94 LEU A O 1
ATOM 664 N N . THR A 1 95 ? -1.112 -3.608 -3.224 1.00 95.38 95 THR A N 1
ATOM 665 C CA . THR A 1 95 ? -0.337 -3.763 -4.451 1.00 95.38 95 THR A CA 1
ATOM 666 C C . THR A 1 95 ? 0.610 -2.582 -4.577 1.00 95.38 95 THR A C 1
ATOM 668 O O . THR A 1 95 ? 0.201 -1.433 -4.394 1.00 95.38 95 THR A O 1
ATOM 671 N N . LEU A 1 96 ? 1.869 -2.885 -4.867 1.00 92.50 96 LEU A N 1
ATOM 672 C CA . LEU A 1 96 ? 2.897 -1.925 -5.235 1.00 92.50 96 LEU A CA 1
ATOM 673 C C . LEU A 1 96 ? 3.260 -2.185 -6.696 1.00 92.50 96 LEU A C 1
ATOM 675 O O . LEU A 1 96 ? 3.781 -3.251 -7.015 1.00 92.50 96 LEU A O 1
ATOM 679 N N . ASP A 1 97 ? 2.972 -1.227 -7.564 1.00 93.19 97 ASP A N 1
ATOM 680 C CA . ASP A 1 97 ? 3.271 -1.295 -8.993 1.00 93.19 97 ASP A CA 1
ATOM 681 C C . ASP A 1 97 ? 4.321 -0.237 -9.325 1.00 93.19 97 ASP A C 1
ATOM 683 O O . ASP A 1 97 ? 4.051 0.958 -9.261 1.00 93.19 97 ASP A O 1
ATOM 687 N N . CYS A 1 98 ? 5.536 -0.671 -9.632 1.00 90.06 98 CYS A N 1
ATOM 688 C CA . CYS A 1 98 ? 6.636 0.171 -10.074 1.00 90.06 98 CYS A CA 1
ATOM 689 C C . CYS A 1 98 ? 6.871 -0.096 -11.572 1.00 90.06 98 CYS A C 1
ATOM 691 O O . CYS A 1 98 ? 7.556 -1.070 -11.909 1.00 90.06 98 CYS A O 1
ATOM 693 N N . PRO A 1 99 ? 6.342 0.741 -12.487 1.00 88.88 99 PRO A N 1
ATOM 694 C CA . PRO A 1 99 ? 6.404 0.484 -13.922 1.00 88.88 99 PRO A CA 1
ATOM 695 C C . PRO A 1 99 ? 7.836 0.283 -14.423 1.00 88.88 99 PRO A C 1
ATOM 697 O O . PRO A 1 99 ? 8.715 1.108 -14.184 1.00 88.88 99 PRO A O 1
ATOM 700 N N . GLY A 1 100 ? 8.071 -0.823 -15.131 1.00 84.06 100 GLY A N 1
ATOM 701 C CA . GLY A 1 100 ? 9.395 -1.182 -15.656 1.00 84.06 100 GLY A CA 1
ATOM 702 C C . GLY A 1 100 ? 10.383 -1.727 -14.617 1.00 84.06 100 GLY A C 1
ATOM 703 O O . GLY A 1 100 ? 11.466 -2.154 -15.008 1.00 84.06 100 GLY A O 1
ATOM 704 N N . ALA A 1 101 ? 10.007 -1.750 -13.335 1.00 85.38 101 ALA A N 1
ATOM 705 C CA . ALA A 1 101 ? 10.801 -2.309 -12.248 1.00 85.38 101 ALA A CA 1
ATOM 706 C C . ALA A 1 101 ? 10.139 -3.563 -11.676 1.00 85.38 101 ALA A C 1
ATOM 708 O O . ALA A 1 101 ? 10.643 -4.648 -11.904 1.00 85.38 101 ALA A O 1
ATOM 709 N N . MET A 1 102 ? 9.006 -3.464 -10.979 1.00 89.12 102 MET A N 1
ATOM 710 C CA . MET A 1 102 ? 8.373 -4.628 -10.347 1.00 89.12 102 MET A CA 1
ATOM 711 C C . MET A 1 102 ? 6.882 -4.424 -10.096 1.00 89.12 102 MET A C 1
ATOM 713 O O . MET A 1 102 ? 6.422 -3.295 -9.955 1.00 89.12 102 MET A O 1
ATOM 717 N N . VAL A 1 103 ? 6.152 -5.526 -9.934 1.00 92.19 103 VAL A N 1
ATOM 718 C CA . VAL A 1 103 ? 4.803 -5.521 -9.352 1.00 92.19 103 VAL A CA 1
ATOM 719 C C . VAL A 1 103 ? 4.789 -6.490 -8.181 1.00 92.19 103 VAL A C 1
ATOM 721 O O . VAL A 1 103 ? 5.157 -7.651 -8.343 1.00 92.19 103 VAL A O 1
ATOM 724 N N . ALA A 1 104 ? 4.387 -6.023 -7.003 1.00 92.25 104 ALA A N 1
ATOM 725 C CA . ALA A 1 104 ? 4.333 -6.822 -5.787 1.00 92.25 104 ALA A CA 1
ATOM 726 C C . ALA A 1 104 ? 2.938 -6.784 -5.164 1.00 92.25 104 ALA A C 1
ATOM 728 O O . ALA A 1 104 ? 2.374 -5.715 -4.922 1.00 92.25 104 ALA A O 1
ATOM 729 N N . HIS A 1 105 ? 2.415 -7.963 -4.842 1.00 94.94 105 HIS A N 1
ATOM 730 C CA . HIS A 1 105 ? 1.162 -8.140 -4.127 1.00 94.94 105 HIS A CA 1
ATOM 731 C C . HIS A 1 105 ? 1.440 -8.596 -2.700 1.00 94.94 105 HIS A C 1
ATOM 733 O O . HIS A 1 105 ? 2.207 -9.530 -2.459 1.00 94.94 105 HIS A O 1
ATOM 739 N N . TYR A 1 106 ? 0.778 -7.952 -1.747 1.00 95.25 106 TYR A N 1
ATOM 740 C CA . TYR A 1 106 ? 0.904 -8.228 -0.328 1.00 95.25 106 TYR A CA 1
ATOM 741 C C . TYR A 1 106 ? -0.448 -8.645 0.237 1.00 95.25 106 TYR A C 1
ATOM 743 O O . TYR A 1 106 ? -1.443 -7.938 0.067 1.00 95.25 106 TYR A O 1
ATOM 751 N N . SER A 1 107 ? -0.461 -9.731 1.005 1.00 95.69 107 SER A N 1
ATOM 752 C CA . SER A 1 107 ? -1.532 -9.969 1.973 1.00 95.69 107 SER A CA 1
ATOM 753 C C . SER A 1 107 ? -1.282 -9.108 3.205 1.00 95.69 107 SER A C 1
ATOM 755 O O . SER A 1 107 ? -0.175 -9.070 3.738 1.00 95.69 107 SER A O 1
ATOM 757 N N . VAL A 1 108 ? -2.298 -8.381 3.644 1.00 95.00 108 VAL A N 1
ATOM 758 C CA . VAL A 1 108 ? -2.206 -7.392 4.714 1.00 95.00 108 VAL A CA 1
ATOM 759 C C . VAL A 1 108 ? -3.007 -7.865 5.920 1.00 95.00 108 VAL A C 1
ATOM 761 O O . VAL A 1 108 ? -4.092 -8.430 5.801 1.00 95.00 108 VAL A O 1
ATOM 764 N N . THR A 1 109 ? -2.452 -7.664 7.111 1.00 94.06 109 THR A N 1
ATOM 765 C CA . THR A 1 109 ? -3.117 -7.943 8.386 1.00 94.06 109 THR A CA 1
ATOM 766 C C . THR A 1 109 ? -2.878 -6.791 9.353 1.00 94.06 109 THR A C 1
ATOM 768 O O . THR A 1 109 ? -1.753 -6.301 9.473 1.00 94.06 109 THR A O 1
ATOM 771 N N . LYS A 1 110 ? -3.929 -6.356 10.056 1.00 90.19 110 LYS A N 1
ATOM 772 C CA . LYS A 1 110 ? -3.815 -5.335 11.101 1.00 90.19 110 LYS A CA 1
ATOM 773 C C . LYS A 1 110 ? -3.025 -5.875 12.296 1.00 90.19 110 LYS A C 1
ATOM 775 O O . LYS A 1 110 ? -3.225 -7.013 12.717 1.00 90.19 110 LYS A O 1
ATOM 780 N N . VAL A 1 111 ? -2.141 -5.052 12.843 1.00 88.31 111 VAL A N 1
ATOM 781 C CA . VAL A 1 111 ? -1.323 -5.354 14.019 1.00 88.31 111 VAL A CA 1
ATOM 782 C C . VAL A 1 111 ? -1.832 -4.499 15.176 1.00 88.31 111 VAL A C 1
ATOM 784 O O . VAL A 1 111 ? -1.410 -3.359 15.293 1.00 88.31 111 VAL A O 1
ATOM 787 N N . GLY A 1 112 ? -2.713 -5.056 16.014 1.00 71.19 112 GLY A N 1
ATOM 788 C CA . GLY A 1 112 ? -3.154 -4.443 17.280 1.00 71.19 112 GLY A CA 1
ATOM 789 C C . GLY A 1 112 ? -3.959 -3.158 17.129 1.00 71.19 112 GLY A C 1
ATOM 790 O O . GLY A 1 112 ? -3.345 -2.083 16.983 1.00 71.19 112 GLY A O 1
#

Radius of gyration: 16.78 Å; chains: 1; bounding box: 65×27×33 Å

Sequence (112 aa):
MSVAAIGFAGTAVADPANGAYRGTVTDVTDPGHGLTVGTQLSFFLNSCGPDCTKMTAKNIDSDLQRSGDVWSGSNTTPDGSTCGLSLSNDARTLTLDCPGAMVAHYSVTKVG

Organism: NCBI:txid444597

Secondary structure (DSSP, 8-state):
-----------------SEEEEEEEEEEE-SSS---TT-EEEEEEEEEETTEEEEEETTEEEEEEEETTEEEEEEE-TTS-EEEEEEETTS-EEEEEETTTEEEEEEEEEE-

Foldseek 3Di:
DDDDPPPPPPVCLDAQDWAKKKWFWCDKDAPDPPDDGRDIWIWTWDDPDPQWIWIDTDQFTWIFGDDPQKTKTWGQGPVRFIWIWIAGSPRQWIWIGGPPGMITIIGMDGDD